Protein AF-A0A164GBP9-F1 (afdb_monomer_lite)

Organism: NCBI:txid35525

Foldseek 3Di:
DAADDDPLQVLLLDQPDPCSLVVNVVCVVVVHDQAGAHPQQDGSLLNNLQRYPDPCSVVNVVSSVVHPYDQCGATPVRDGSVNSNCVVVVPDPPD

Structure (mmCIF, N/CA/C/O backbone):
data_AF-A0A164GBP9-F1
#
_entry.id   AF-A0A164GBP9-F1
#
loop_
_atom_site.group_PDB
_atom_site.id
_atom_site.type_symbol
_atom_site.label_atom_id
_atom_site.label_alt_id
_atom_site.label_comp_id
_atom_site.label_asym_id
_atom_site.label_entity_id
_atom_site.label_seq_id
_atom_site.pdbx_PDB_ins_code
_atom_site.Cartn_x
_atom_site.Cartn_y
_atom_site.Cartn_z
_atom_site.occupancy
_atom_site.B_iso_or_equiv
_atom_site.auth_seq_id
_atom_site.auth_comp_id
_atom_site.auth_asym_id
_atom_site.auth_atom_id
_atom_site.pdbx_PDB_model_num
ATOM 1 N N . SER A 1 1 ? -2.131 3.399 -20.058 1.00 39.97 1 SER A N 1
ATOM 2 C CA . SER A 1 1 ? -0.723 3.587 -19.665 1.00 39.97 1 SER A CA 1
ATOM 3 C C . SER A 1 1 ? -0.530 2.891 -18.336 1.00 39.97 1 SER A C 1
ATOM 5 O O . SER A 1 1 ? -1.097 3.320 -17.339 1.00 39.97 1 SER A O 1
ATOM 7 N N . GLU A 1 2 ? 0.164 1.757 -18.346 1.00 45.03 2 GLU A N 1
ATOM 8 C CA . GLU A 1 2 ? 0.488 1.012 -17.129 1.00 45.03 2 GLU A CA 1
ATOM 9 C C . GLU A 1 2 ? 1.430 1.857 -16.256 1.00 45.03 2 GLU A C 1
ATOM 11 O O . GLU A 1 2 ? 2.432 2.372 -16.752 1.00 45.03 2 GLU A O 1
ATOM 16 N N . GLY A 1 3 ? 1.073 2.060 -14.983 1.00 57.22 3 GLY A N 1
ATOM 17 C CA . GLY A 1 3 ? 1.930 2.725 -13.994 1.00 57.22 3 GLY A CA 1
ATOM 18 C C . GLY A 1 3 ? 1.588 4.172 -13.607 1.00 57.22 3 GLY A C 1
ATOM 19 O O . GLY A 1 3 ? 2.478 4.886 -13.157 1.00 57.22 3 GLY A O 1
ATOM 20 N N . SER A 1 4 ? 0.351 4.659 -13.750 1.00 75.81 4 SER A N 1
ATOM 21 C CA . SER A 1 4 ? 0.008 6.009 -13.260 1.00 75.81 4 SER A CA 1
ATOM 22 C C . SER A 1 4 ? -0.285 6.012 -11.752 1.00 75.81 4 SER A C 1
ATOM 24 O O . SER A 1 4 ? -0.993 5.139 -11.252 1.00 75.81 4 SER A O 1
ATOM 26 N N . TYR A 1 5 ? 0.254 6.995 -11.021 1.00 85.62 5 TYR A N 1
ATOM 27 C CA . TYR A 1 5 ? -0.125 7.242 -9.627 1.00 85.62 5 TYR A CA 1
ATOM 28 C C . TYR A 1 5 ? -1.628 7.538 -9.557 1.00 85.62 5 TYR A C 1
ATOM 30 O O . TYR A 1 5 ? -2.123 8.429 -10.243 1.00 85.62 5 TYR A O 1
ATOM 38 N N . ASN A 1 6 ? -2.347 6.809 -8.706 1.00 91.81 6 ASN A N 1
ATOM 39 C CA . ASN A 1 6 ? -3.730 7.140 -8.361 1.00 91.81 6 ASN A CA 1
ATOM 40 C C . ASN A 1 6 ? -3.777 7.976 -7.069 1.00 91.81 6 ASN A C 1
ATOM 42 O O . ASN A 1 6 ? -2.769 8.134 -6.378 1.00 91.81 6 ASN A O 1
ATOM 46 N N . ALA A 1 7 ? -4.961 8.480 -6.718 1.00 92.25 7 ALA A N 1
ATOM 47 C CA . ALA A 1 7 ? -5.135 9.298 -5.517 1.00 92.25 7 ALA A CA 1
ATOM 48 C C . ALA A 1 7 ? -4.696 8.578 -4.227 1.00 92.25 7 ALA A C 1
ATOM 50 O O . ALA A 1 7 ? -4.154 9.218 -3.330 1.00 92.25 7 ALA A O 1
ATOM 51 N N . LEU A 1 8 ? -4.861 7.250 -4.156 1.00 91.81 8 LEU A N 1
ATOM 52 C CA . LEU A 1 8 ? -4.426 6.460 -3.005 1.00 91.81 8 LEU A CA 1
ATOM 53 C C . LEU A 1 8 ? -2.894 6.408 -2.894 1.00 91.81 8 LEU A C 1
ATOM 55 O O . LEU A 1 8 ? -2.363 6.521 -1.795 1.00 91.81 8 LEU A O 1
ATOM 59 N N . HIS A 1 9 ? -2.173 6.312 -4.016 1.00 91.88 9 HIS A N 1
ATOM 60 C CA . HIS A 1 9 ? -0.714 6.410 -4.014 1.00 91.88 9 HIS A CA 1
ATOM 61 C C . HIS A 1 9 ? -0.236 7.774 -3.518 1.00 91.88 9 HIS A C 1
ATOM 63 O O . HIS A 1 9 ? 0.668 7.821 -2.692 1.00 91.88 9 HIS A O 1
ATOM 69 N N . CYS A 1 10 ? -0.830 8.868 -4.006 1.00 90.44 10 CYS A N 1
ATOM 70 C CA . CYS A 1 10 ? -0.460 10.217 -3.575 1.00 90.44 10 CYS A CA 1
ATOM 71 C C . CYS A 1 10 ? -0.696 10.407 -2.073 1.00 90.44 10 CYS A C 1
ATOM 73 O O . CYS A 1 10 ? 0.170 10.926 -1.380 1.00 90.44 10 CYS A O 1
ATOM 75 N N . LEU A 1 11 ? -1.830 9.919 -1.565 1.00 90.50 11 LEU A N 1
ATOM 76 C CA . LEU A 1 11 ? -2.156 9.981 -0.145 1.00 90.50 11 LEU A CA 1
ATOM 77 C C . LEU A 1 11 ? -1.179 9.165 0.716 1.00 90.50 11 LEU A C 1
ATOM 79 O O . LEU A 1 11 ? -0.753 9.634 1.760 1.00 90.50 11 LEU A O 1
ATOM 83 N N . CYS A 1 12 ? -0.799 7.959 0.283 1.00 89.00 12 CYS A N 1
ATOM 84 C CA . CYS A 1 12 ? 0.172 7.128 1.003 1.00 89.00 12 CYS A CA 1
ATOM 85 C C . CYS A 1 12 ? 1.630 7.600 0.848 1.00 89.00 12 CYS A C 1
ATOM 87 O O . CYS A 1 12 ? 2.493 7.147 1.599 1.00 89.00 12 CYS A O 1
ATOM 89 N N . LEU A 1 13 ? 1.917 8.466 -0.127 1.00 87.19 13 LEU A N 1
ATOM 90 C CA . LEU A 1 13 ? 3.208 9.137 -0.281 1.00 87.19 13 LEU A CA 1
ATOM 91 C C . LEU A 1 13 ? 3.338 10.326 0.686 1.00 87.19 13 LEU A C 1
ATOM 93 O O . LEU A 1 13 ? 4.438 10.611 1.152 1.00 87.19 13 LEU A O 1
ATOM 97 N N . ASP A 1 14 ? 2.229 11.008 0.977 1.00 82.62 14 ASP A N 1
ATOM 98 C CA . ASP A 1 14 ? 2.195 12.187 1.837 1.00 82.62 14 ASP A CA 1
ATOM 99 C C . ASP A 1 14 ? 2.082 11.804 3.328 1.00 82.62 14 ASP A C 1
ATOM 101 O O . ASP A 1 14 ? 1.111 11.195 3.781 1.00 82.62 14 ASP A O 1
ATOM 105 N N . ASN A 1 15 ? 3.101 12.159 4.112 1.00 65.56 15 ASN A N 1
ATOM 106 C CA . ASN A 1 15 ? 3.208 11.841 5.540 1.00 65.56 15 ASN A CA 1
ATOM 107 C C . ASN A 1 15 ? 2.449 12.842 6.438 1.00 65.56 15 ASN A C 1
ATOM 109 O O . ASN A 1 15 ? 2.386 12.661 7.651 1.00 65.56 15 ASN A O 1
ATOM 113 N N . SER A 1 16 ? 1.885 13.916 5.878 1.00 62.91 16 SER A N 1
ATOM 114 C CA . SER A 1 16 ? 1.442 15.077 6.663 1.00 62.91 16 SER A CA 1
ATOM 115 C C . SER A 1 16 ? -0.032 15.082 7.080 1.00 62.91 16 SER A C 1
ATOM 117 O O . SER A 1 16 ? -0.487 16.066 7.662 1.00 62.91 16 SER A O 1
ATOM 119 N N . SER A 1 17 ? -0.807 14.026 6.814 1.00 65.19 17 SER A N 1
ATOM 120 C CA . SER A 1 17 ? -2.248 14.052 7.099 1.00 65.19 17 SER A CA 1
ATOM 121 C C . SER A 1 17 ? -2.609 13.412 8.446 1.00 65.19 17 SER A C 1
ATOM 123 O O . SER A 1 17 ? -2.656 12.193 8.585 1.00 65.19 17 SER A O 1
ATOM 125 N N . GLU A 1 18 ? -2.998 14.240 9.424 1.00 74.25 18 GLU A N 1
ATOM 126 C CA . GLU A 1 18 ? -3.732 13.795 10.630 1.00 74.25 18 GLU A CA 1
ATOM 127 C C . GLU A 1 18 ? -4.981 12.965 10.259 1.00 74.25 18 GLU A C 1
ATOM 129 O O . GLU A 1 18 ? -5.417 12.091 11.002 1.00 74.25 18 GLU A O 1
ATOM 134 N N . ASN A 1 19 ? -5.519 13.192 9.056 1.00 85.69 19 ASN A N 1
ATOM 135 C CA . ASN A 1 19 ? -6.709 12.538 8.517 1.00 85.69 19 ASN A CA 1
ATOM 136 C C . ASN A 1 19 ? -6.414 11.357 7.572 1.00 85.69 19 ASN A C 1
ATOM 138 O O . ASN A 1 19 ? -7.306 10.948 6.824 1.00 85.69 19 ASN A O 1
ATOM 142 N N . LEU A 1 20 ? -5.193 10.806 7.575 1.00 87.94 20 LEU A N 1
ATOM 143 C CA . LEU A 1 20 ? -4.768 9.741 6.656 1.00 87.94 20 LEU A CA 1
ATOM 144 C C . LEU A 1 20 ? -5.767 8.577 6.590 1.00 87.94 20 LEU A C 1
ATOM 146 O O . LEU A 1 20 ? -6.173 8.147 5.512 1.00 87.94 20 LEU A O 1
ATOM 150 N N . THR A 1 21 ? -6.197 8.078 7.747 1.00 90.69 21 THR A N 1
ATOM 151 C CA . THR A 1 21 ? -7.103 6.927 7.862 1.00 90.69 21 THR A CA 1
ATOM 152 C C . THR A 1 21 ? -8.480 7.208 7.258 1.00 90.69 21 THR A C 1
ATOM 154 O O . THR A 1 21 ? -8.988 6.395 6.483 1.00 90.69 21 THR A O 1
ATOM 157 N N . ALA A 1 22 ? -9.060 8.373 7.555 1.00 92.19 22 ALA A N 1
ATOM 158 C CA . ALA A 1 22 ? -10.346 8.802 7.012 1.00 92.19 22 ALA A CA 1
ATOM 159 C C . ALA A 1 22 ? -10.275 8.998 5.490 1.00 92.19 22 ALA A C 1
ATOM 161 O O . ALA A 1 22 ? -11.147 8.530 4.757 1.00 92.19 22 ALA A O 1
ATOM 162 N N . ALA A 1 23 ? -9.204 9.624 4.998 1.00 92.31 23 ALA A N 1
ATOM 163 C CA . ALA A 1 23 ? -8.997 9.837 3.572 1.00 92.31 23 ALA A CA 1
ATOM 164 C C . ALA A 1 23 ? -8.828 8.509 2.808 1.00 92.31 23 ALA A C 1
ATOM 166 O O . ALA A 1 23 ? -9.445 8.331 1.755 1.00 92.31 23 ALA A O 1
ATOM 167 N N . ILE A 1 24 ? -8.083 7.540 3.360 1.00 92.12 24 ILE A N 1
ATOM 168 C CA . ILE A 1 24 ? -7.966 6.191 2.781 1.00 92.12 24 ILE A CA 1
ATOM 169 C C . ILE A 1 24 ? -9.350 5.534 2.682 1.00 92.12 24 ILE A C 1
ATOM 171 O O . ILE A 1 24 ? -9.703 5.016 1.623 1.00 92.12 24 ILE A O 1
ATOM 175 N N . GLN A 1 25 ? -10.154 5.577 3.751 1.00 92.94 25 GLN A N 1
ATOM 176 C CA . GLN A 1 25 ? -11.500 4.989 3.745 1.00 92.94 25 GLN A CA 1
ATOM 177 C C . GLN A 1 25 ? -12.399 5.613 2.676 1.00 92.94 25 GLN A C 1
ATOM 179 O O . GLN A 1 25 ? -13.056 4.881 1.938 1.00 92.94 25 GLN A O 1
ATOM 184 N N . ILE A 1 26 ? -12.403 6.942 2.553 1.00 94.62 26 ILE A N 1
ATOM 185 C CA . ILE A 1 26 ? -13.207 7.652 1.549 1.00 94.62 26 ILE A CA 1
ATOM 186 C C . ILE A 1 26 ? -12.826 7.210 0.134 1.00 94.62 26 ILE A C 1
ATOM 188 O O . ILE A 1 26 ? -13.709 6.926 -0.678 1.00 94.62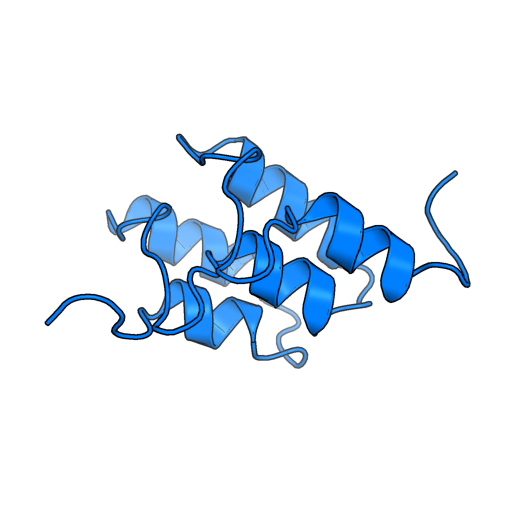 26 ILE A O 1
ATOM 192 N N . LEU A 1 27 ? -11.529 7.113 -0.169 1.00 93.56 27 LEU A N 1
ATOM 193 C CA . LEU A 1 27 ? -11.067 6.681 -1.489 1.00 93.56 27 LEU A CA 1
ATOM 194 C C . LEU A 1 27 ? -11.480 5.234 -1.791 1.00 93.56 27 LEU A C 1
ATOM 196 O O . LEU A 1 27 ? -11.962 4.959 -2.890 1.00 93.56 27 LEU A O 1
ATOM 200 N N . ILE A 1 28 ? -11.358 4.327 -0.815 1.00 93.00 28 ILE A N 1
ATOM 201 C CA . ILE A 1 28 ? -11.799 2.929 -0.949 1.00 93.00 28 ILE A CA 1
ATOM 202 C C . ILE A 1 28 ? -13.311 2.860 -1.203 1.00 93.00 28 ILE A C 1
ATOM 204 O O . ILE A 1 28 ? -13.747 2.179 -2.130 1.00 93.00 28 ILE A O 1
ATOM 208 N N . LEU A 1 29 ? -14.112 3.590 -0.420 1.00 93.50 29 LEU A N 1
ATOM 209 C CA . LEU A 1 29 ? -15.572 3.640 -0.570 1.00 93.50 29 LEU A CA 1
ATOM 210 C C . LEU A 1 29 ? -16.008 4.259 -1.902 1.00 93.50 29 LEU A C 1
ATOM 212 O O . LEU A 1 29 ? -17.049 3.891 -2.437 1.00 93.50 29 LEU A O 1
ATOM 216 N N . SER A 1 30 ? -15.192 5.153 -2.461 1.00 94.69 30 SER A N 1
ATOM 217 C CA . SER A 1 30 ? -15.411 5.749 -3.783 1.00 94.69 30 SER A CA 1
ATOM 218 C C . SER A 1 30 ? -15.099 4.786 -4.939 1.00 94.69 30 SER A C 1
ATOM 220 O O . SER A 1 30 ? -15.241 5.162 -6.100 1.00 94.69 30 SER A O 1
ATOM 222 N N . GLY A 1 31 ? -14.670 3.552 -4.649 1.00 91.88 31 GLY A N 1
ATOM 223 C CA . GLY A 1 31 ? -14.394 2.528 -5.655 1.00 91.88 31 GLY A CA 1
ATOM 224 C C . GLY A 1 31 ? -13.050 2.697 -6.361 1.00 91.88 31 GLY A C 1
ATOM 225 O O . GLY A 1 31 ? -12.898 2.229 -7.489 1.00 91.88 31 GLY A O 1
ATOM 226 N N . ILE A 1 32 ? -12.078 3.368 -5.730 1.00 92.62 32 ILE A N 1
ATOM 227 C CA . ILE A 1 32 ? -10.724 3.458 -6.286 1.00 92.62 32 ILE A CA 1
ATOM 228 C C . ILE A 1 32 ? -10.115 2.060 -6.452 1.00 92.62 32 ILE A C 1
ATOM 230 O O . ILE A 1 32 ? -10.333 1.168 -5.629 1.00 92.62 32 ILE A O 1
ATOM 234 N N . ASP A 1 33 ? -9.294 1.877 -7.486 1.00 91.56 33 ASP A N 1
ATOM 235 C CA . ASP A 1 33 ? -8.487 0.666 -7.609 1.00 91.56 33 ASP A CA 1
ATOM 236 C C . ASP A 1 33 ? -7.403 0.636 -6.521 1.00 91.56 33 ASP A C 1
ATOM 238 O O . ASP A 1 33 ? -6.357 1.284 -6.626 1.00 91.56 33 ASP A O 1
ATOM 242 N N . VAL A 1 34 ? -7.669 -0.119 -5.456 1.00 90.56 34 VAL A N 1
ATOM 243 C CA . VAL A 1 34 ? -6.756 -0.293 -4.320 1.00 90.56 34 VAL A CA 1
ATOM 244 C C . VAL A 1 34 ? -5.499 -1.090 -4.681 1.00 90.56 34 VAL A C 1
ATOM 246 O O . VAL A 1 34 ? -4.483 -0.951 -4.007 1.00 90.56 34 VAL A O 1
ATOM 249 N N . ASN A 1 35 ? -5.547 -1.896 -5.747 1.00 90.50 35 ASN A N 1
ATOM 250 C CA . ASN A 1 35 ? -4.439 -2.743 -6.196 1.00 90.50 35 ASN A CA 1
ATOM 251 C C . ASN A 1 35 ? -3.616 -2.110 -7.319 1.00 90.50 35 ASN A C 1
ATOM 253 O O . ASN A 1 35 ? -2.688 -2.747 -7.826 1.00 90.50 35 ASN A O 1
ATOM 257 N N . ALA A 1 36 ? -3.933 -0.869 -7.693 1.00 91.75 36 ALA A 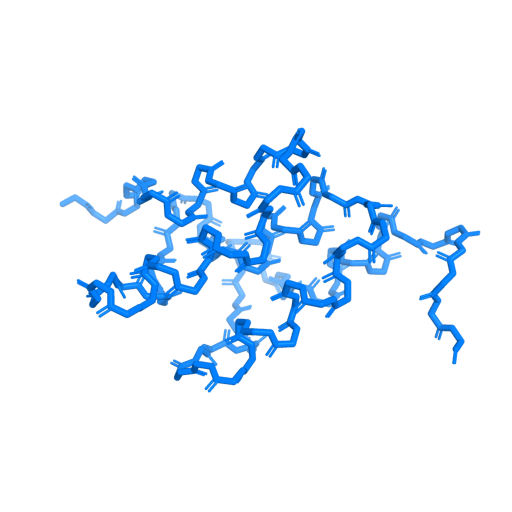N 1
ATOM 258 C CA . ALA A 1 36 ? -3.166 -0.128 -8.673 1.00 91.75 36 ALA A CA 1
ATOM 259 C C . ALA A 1 36 ? -1.678 -0.131 -8.295 1.00 91.75 36 ALA A C 1
ATOM 261 O O . ALA A 1 36 ? -1.310 -0.019 -7.122 1.00 91.75 36 ALA A O 1
ATOM 262 N N . LYS A 1 37 ? -0.824 -0.234 -9.313 1.00 91.56 37 LYS A N 1
ATOM 263 C CA . LYS A 1 37 ? 0.630 -0.160 -9.176 1.00 91.56 37 LYS A CA 1
ATOM 264 C C . LYS A 1 37 ? 1.153 1.095 -9.860 1.00 91.56 37 LYS A C 1
ATOM 266 O O . LYS A 1 37 ? 0.725 1.429 -10.966 1.00 91.56 37 LYS A O 1
ATOM 271 N N . SER A 1 38 ? 2.100 1.767 -9.218 1.00 90.69 38 SER A N 1
ATOM 272 C CA . SER A 1 38 ? 2.883 2.843 -9.826 1.00 90.69 38 SER A CA 1
ATOM 273 C C . SER A 1 38 ? 3.848 2.299 -10.889 1.00 90.69 38 SER A C 1
ATOM 275 O O . SER A 1 38 ? 4.016 1.087 -11.032 1.00 90.69 38 SER A O 1
ATOM 277 N N . VAL A 1 39 ? 4.549 3.191 -11.603 1.00 89.62 39 VAL A N 1
ATOM 278 C CA . VAL A 1 39 ? 5.625 2.822 -12.551 1.00 89.62 39 VAL A CA 1
ATOM 279 C C . VAL A 1 39 ? 6.668 1.885 -11.917 1.00 89.62 39 VAL A C 1
ATOM 281 O O . VAL A 1 39 ? 7.210 1.007 -12.583 1.00 89.62 39 VAL A O 1
ATOM 284 N N . GLY A 1 40 ? 6.937 2.040 -10.616 1.00 89.44 40 GLY A N 1
ATOM 285 C CA . GLY A 1 40 ? 7.893 1.209 -9.875 1.00 89.44 40 GLY A CA 1
ATOM 286 C C . GLY A 1 40 ? 7.354 -0.157 -9.436 1.00 89.44 40 GLY A C 1
ATOM 287 O O . GLY A 1 40 ? 8.045 -0.869 -8.710 1.00 89.44 40 GLY A O 1
ATOM 288 N N . GLY A 1 41 ? 6.120 -0.509 -9.806 1.00 92.00 41 GLY A N 1
ATOM 289 C CA . GLY A 1 41 ? 5.440 -1.722 -9.344 1.00 92.00 41 GLY A CA 1
ATOM 290 C C . GLY A 1 41 ? 4.895 -1.624 -7.914 1.00 92.00 41 GLY A C 1
ATOM 291 O O . GLY A 1 41 ? 4.270 -2.568 -7.431 1.00 92.00 41 GLY A O 1
ATOM 292 N N . SER A 1 42 ? 5.105 -0.493 -7.238 1.00 92.50 42 SER A N 1
ATOM 293 C CA . SER A 1 42 ? 4.638 -0.246 -5.874 1.00 92.50 42 SER A CA 1
ATOM 294 C C . SER A 1 42 ? 3.134 -0.015 -5.851 1.00 92.50 42 SER A C 1
ATOM 296 O O . SER A 1 42 ? 2.643 0.830 -6.592 1.00 92.50 42 SER A O 1
ATOM 298 N N . ASN A 1 43 ? 2.426 -0.705 -4.960 1.00 92.62 43 ASN A N 1
ATOM 299 C CA . ASN A 1 43 ? 1.056 -0.342 -4.585 1.00 92.62 43 ASN A CA 1
ATOM 300 C C . ASN A 1 43 ? 1.052 0.687 -3.434 1.00 92.62 43 ASN A C 1
ATOM 302 O O . ASN A 1 43 ? 2.106 1.060 -2.907 1.00 92.62 43 ASN A O 1
ATOM 306 N N . ALA A 1 44 ? -0.135 1.106 -2.997 1.00 92.44 44 ALA A N 1
ATOM 307 C CA . ALA A 1 44 ? -0.300 2.064 -1.903 1.00 92.44 44 ALA A CA 1
ATOM 308 C C . ALA A 1 44 ? 0.394 1.644 -0.591 1.00 92.44 44 ALA A C 1
ATOM 310 O O . ALA A 1 44 ? 1.003 2.477 0.074 1.00 92.44 44 ALA A O 1
ATOM 311 N N . LEU A 1 45 ? 0.375 0.353 -0.246 1.00 91.56 45 LEU A N 1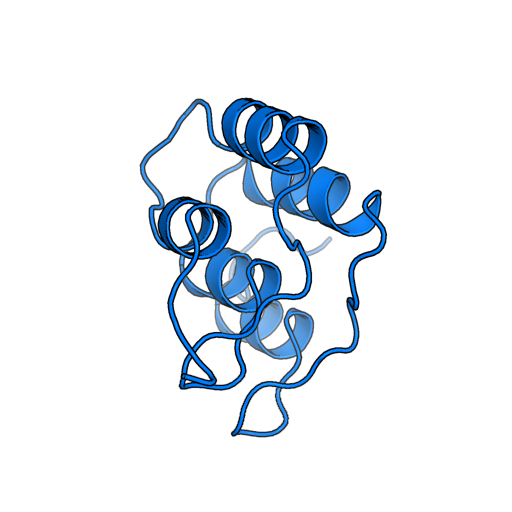
ATOM 312 C CA . LEU A 1 45 ? 0.973 -0.166 0.987 1.00 91.56 45 LEU A CA 1
ATOM 313 C C . LEU A 1 45 ? 2.508 -0.116 0.948 1.00 91.56 45 LEU A C 1
ATOM 315 O O . LEU A 1 45 ? 3.130 0.177 1.964 1.00 91.56 45 LEU A O 1
ATOM 319 N N . HIS A 1 46 ? 3.130 -0.323 -0.220 1.00 92.50 46 HIS A N 1
ATOM 320 C CA . HIS A 1 46 ? 4.573 -0.100 -0.381 1.00 92.50 46 HIS A CA 1
ATOM 321 C C . HIS A 1 46 ? 4.939 1.356 -0.091 1.00 92.50 46 HIS A C 1
ATOM 323 O O . HIS A 1 46 ? 5.903 1.612 0.629 1.00 92.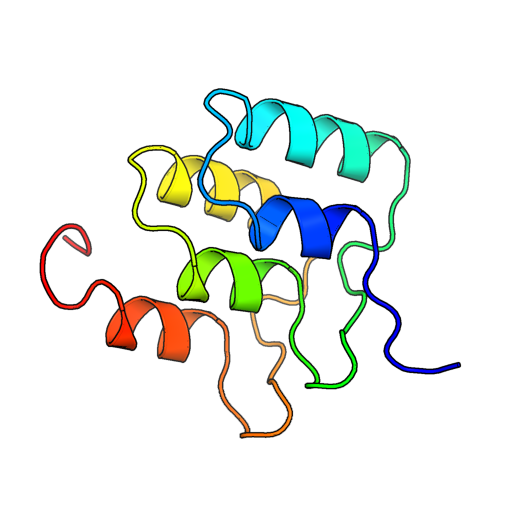50 46 HIS A O 1
ATOM 329 N N . LEU A 1 47 ? 4.178 2.305 -0.651 1.00 90.88 47 LEU A N 1
ATOM 330 C CA . LEU A 1 47 ? 4.420 3.733 -0.447 1.00 90.88 47 LEU A CA 1
ATOM 331 C C . LEU A 1 47 ? 4.181 4.140 1.008 1.00 90.88 47 LEU A C 1
ATOM 333 O O . LEU A 1 47 ? 5.026 4.831 1.570 1.00 90.88 47 LEU A O 1
ATOM 337 N N . LEU A 1 48 ? 3.107 3.640 1.624 1.00 90.12 48 LEU A N 1
ATOM 338 C CA . LEU A 1 48 ? 2.783 3.896 3.024 1.00 90.12 48 LEU A CA 1
ATOM 339 C C . LEU A 1 48 ? 3.916 3.424 3.948 1.00 90.12 48 LEU A C 1
ATOM 341 O O . LEU A 1 48 ? 4.447 4.217 4.716 1.00 90.12 48 LEU A O 1
ATOM 345 N N . CYS A 1 49 ? 4.358 2.168 3.814 1.00 89.06 49 CYS A N 1
ATOM 346 C CA . CYS A 1 49 ? 5.465 1.625 4.608 1.00 89.06 49 CYS A CA 1
ATOM 347 C C . CYS A 1 49 ? 6.815 2.301 4.310 1.00 89.06 49 CYS A C 1
ATOM 349 O O . CYS A 1 49 ? 7.738 2.214 5.120 1.00 89.06 49 CYS A O 1
ATOM 351 N N . THR A 1 50 ? 6.960 2.937 3.141 1.00 87.12 50 THR A N 1
ATOM 352 C CA . THR A 1 50 ? 8.202 3.617 2.757 1.00 87.12 50 THR A CA 1
ATOM 353 C C . THR A 1 50 ? 8.296 5.029 3.328 1.00 87.12 50 THR A C 1
ATOM 355 O O . THR A 1 50 ? 9.382 5.446 3.717 1.00 87.12 50 THR A O 1
ATOM 358 N N . ASN A 1 51 ? 7.192 5.773 3.354 1.00 82.12 51 ASN A N 1
ATOM 359 C CA . ASN A 1 51 ? 7.222 7.220 3.582 1.00 82.12 51 ASN A CA 1
ATOM 360 C C . ASN A 1 51 ? 6.580 7.648 4.903 1.00 82.12 51 ASN A C 1
ATOM 362 O O . ASN A 1 51 ? 6.654 8.823 5.252 1.00 82.12 51 ASN A O 1
ATOM 366 N N . ASN A 1 52 ? 5.947 6.725 5.630 1.00 75.75 52 ASN A N 1
ATOM 367 C CA . ASN A 1 52 ? 5.198 7.044 6.834 1.00 75.75 52 ASN A CA 1
ATOM 368 C C . ASN A 1 52 ? 5.734 6.262 8.044 1.00 75.75 52 ASN A C 1
ATOM 370 O O . ASN A 1 52 ? 5.887 5.042 7.993 1.00 75.75 52 ASN A O 1
ATOM 374 N N . SER A 1 53 ? 5.989 6.998 9.126 1.00 75.19 53 SER A N 1
ATOM 375 C CA . SER A 1 53 ? 6.344 6.490 10.463 1.00 75.19 53 SER A CA 1
ATOM 376 C C . SER A 1 53 ? 5.481 7.154 11.545 1.00 75.19 53 SER A C 1
ATOM 378 O O . SER A 1 53 ? 5.867 7.227 12.707 1.00 75.19 53 SER A O 1
ATOM 380 N N . SER A 1 54 ? 4.323 7.697 11.157 1.00 76.12 54 SER A N 1
ATOM 381 C CA . SER A 1 54 ? 3.365 8.297 12.084 1.00 76.12 54 SER A CA 1
ATOM 382 C C . SER A 1 54 ? 2.676 7.229 12.936 1.00 76.12 54 SER A C 1
ATOM 384 O O . SER A 1 54 ? 2.555 6.070 12.534 1.00 76.12 54 SER A O 1
ATOM 386 N N . GLU A 1 55 ? 2.125 7.637 14.078 1.00 79.00 55 GLU A N 1
ATOM 387 C CA . GLU A 1 55 ? 1.265 6.789 14.920 1.00 79.00 55 GLU A CA 1
ATOM 388 C C . GLU A 1 55 ? 0.067 6.192 14.152 1.00 79.00 55 GLU A C 1
ATOM 390 O O . GLU A 1 55 ? -0.422 5.105 14.466 1.00 79.00 55 GLU A O 1
ATOM 395 N N . ASN A 1 56 ? -0.361 6.864 13.079 1.00 83.31 56 ASN A N 1
ATOM 396 C CA . ASN A 1 56 ? -1.468 6.441 12.230 1.00 83.31 56 ASN A CA 1
ATOM 397 C C . ASN A 1 56 ? -1.088 5.340 11.230 1.00 83.31 56 ASN A C 1
ATOM 399 O O . ASN A 1 56 ? -1.983 4.776 10.593 1.00 83.31 56 ASN A O 1
ATOM 403 N N . LEU A 1 57 ? 0.199 4.991 11.099 1.00 85.06 57 LEU A N 1
ATOM 404 C CA . LEU A 1 57 ? 0.685 3.962 10.177 1.00 85.06 57 LEU A CA 1
ATOM 405 C C . LEU A 1 57 ? -0.032 2.624 10.396 1.00 85.06 57 LEU A C 1
ATOM 407 O O . LEU A 1 57 ? -0.598 2.063 9.458 1.00 85.06 57 LEU A O 1
ATOM 411 N N . THR A 1 58 ? -0.081 2.137 11.638 1.00 87.19 58 THR A N 1
ATOM 412 C CA . THR A 1 58 ? -0.724 0.856 11.975 1.00 87.19 58 THR A CA 1
ATOM 413 C C . THR A 1 58 ? -2.216 0.867 11.646 1.00 87.19 58 THR A C 1
ATOM 415 O O . THR A 1 58 ? -2.751 -0.102 11.100 1.00 87.19 58 THR A O 1
ATOM 418 N N . ALA A 1 59 ? -2.906 1.975 11.929 1.00 89.81 59 ALA A N 1
ATOM 419 C CA . ALA A 1 59 ? -4.322 2.123 11.609 1.00 89.81 59 ALA A CA 1
ATOM 420 C C . ALA A 1 59 ? -4.566 2.150 10.089 1.00 89.81 59 ALA A C 1
ATOM 422 O O . ALA A 1 59 ? -5.467 1.465 9.601 1.00 89.81 59 ALA A O 1
ATOM 423 N N . ALA A 1 60 ? -3.734 2.871 9.335 1.00 89.75 60 ALA A N 1
ATOM 424 C CA . ALA A 1 60 ? -3.796 2.938 7.878 1.00 89.75 60 ALA A CA 1
ATOM 425 C C . ALA A 1 60 ? -3.516 1.573 7.220 1.00 89.75 60 ALA A C 1
ATOM 427 O O . ALA A 1 60 ? -4.268 1.153 6.339 1.00 89.75 60 ALA A O 1
ATOM 428 N N . ILE A 1 61 ? -2.507 0.834 7.700 1.00 89.44 61 ILE A N 1
ATOM 429 C CA . ILE A 1 61 ? -2.213 -0.537 7.255 1.00 89.44 61 ILE A CA 1
ATOM 430 C C . ILE A 1 61 ? -3.431 -1.442 7.477 1.00 89.44 61 ILE A C 1
ATOM 432 O O . ILE A 1 61 ? -3.829 -2.168 6.565 1.00 89.44 61 ILE A O 1
ATOM 436 N N . ARG A 1 62 ? -4.065 -1.380 8.657 1.00 89.56 62 ARG A N 1
ATOM 437 C CA . ARG A 1 62 ? -5.261 -2.186 8.958 1.00 89.56 62 ARG A CA 1
ATOM 438 C C . ARG A 1 62 ? -6.411 -1.904 7.993 1.00 89.56 62 ARG A C 1
ATOM 440 O O . ARG A 1 62 ? -7.032 -2.852 7.521 1.00 89.56 62 ARG A O 1
ATOM 447 N N . ILE A 1 63 ? -6.674 -0.636 7.682 1.00 91.00 63 ILE A N 1
ATOM 448 C CA . ILE A 1 63 ? -7.731 -0.247 6.735 1.00 91.00 63 ILE A CA 1
ATOM 449 C C . ILE A 1 63 ? -7.440 -0.811 5.340 1.00 91.00 63 ILE A C 1
ATOM 451 O O . ILE A 1 63 ? -8.329 -1.383 4.710 1.00 91.00 63 ILE A O 1
ATOM 455 N N . LEU A 1 64 ? -6.194 -0.700 4.867 1.00 88.38 64 LEU A N 1
ATOM 456 C CA . LEU A 1 64 ? -5.802 -1.2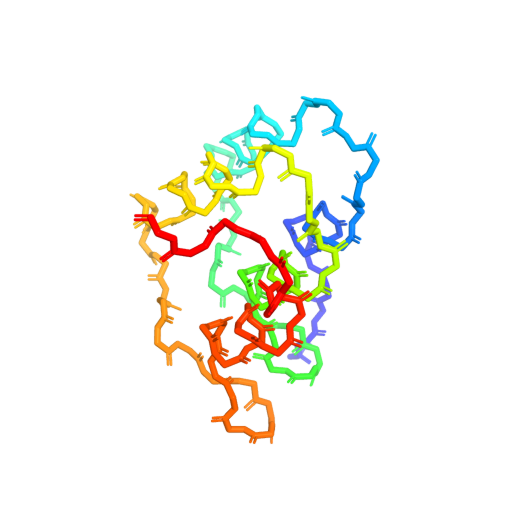29 3.560 1.00 88.38 64 LEU A CA 1
ATOM 457 C C . LEU A 1 64 ? -5.928 -2.757 3.500 1.00 88.38 64 LEU A C 1
ATOM 459 O O . LEU A 1 64 ? -6.508 -3.265 2.545 1.00 88.38 64 LEU A O 1
ATOM 463 N N . ILE A 1 65 ? -5.478 -3.489 4.526 1.00 86.81 65 ILE A N 1
ATOM 464 C CA . ILE A 1 65 ? -5.573 -4.964 4.588 1.00 86.81 65 ILE A CA 1
ATOM 465 C C . ILE A 1 65 ? -7.028 -5.449 4.616 1.00 86.81 65 ILE A C 1
ATOM 467 O O . ILE A 1 65 ? -7.329 -6.525 4.108 1.00 86.81 65 ILE A O 1
ATOM 471 N N . GLN A 1 66 ? -7.941 -4.671 5.202 1.00 87.19 66 GLN A N 1
ATOM 472 C CA . GLN A 1 66 ? -9.369 -4.998 5.213 1.00 87.19 66 GLN A CA 1
ATOM 473 C C . GLN A 1 66 ? -10.042 -4.810 3.845 1.00 87.19 66 GLN A C 1
ATOM 475 O O . GLN A 1 66 ? -11.132 -5.341 3.623 1.00 87.19 66 GLN A O 1
ATOM 480 N N . SER A 1 67 ? -9.413 -4.084 2.918 1.00 79.75 67 SER A N 1
ATOM 481 C CA . SER A 1 67 ? -9.851 -4.032 1.521 1.00 79.75 67 SER A CA 1
ATOM 482 C C . SER A 1 67 ? -9.351 -5.268 0.753 1.00 79.75 67 SER A C 1
ATOM 484 O O . SER A 1 67 ? -8.516 -6.009 1.260 1.00 79.75 67 SER A O 1
ATOM 486 N N . ARG A 1 68 ? -9.857 -5.545 -0.462 1.00 78.19 68 ARG A N 1
ATOM 487 C CA . ARG A 1 68 ? -9.406 -6.675 -1.318 1.00 78.19 68 ARG A CA 1
ATOM 488 C C . ARG A 1 68 ? -7.991 -6.444 -1.878 1.00 78.19 68 ARG A C 1
ATOM 490 O O . ARG A 1 68 ? -7.774 -6.479 -3.087 1.00 78.19 68 ARG A O 1
ATOM 497 N N . PHE A 1 69 ? -7.061 -6.141 -0.989 1.00 82.31 69 PHE A N 1
ATOM 498 C CA . PHE A 1 69 ? -5.724 -5.657 -1.243 1.00 82.31 69 PHE A CA 1
ATOM 499 C C . PHE A 1 69 ? -4.751 -6.825 -1.366 1.00 82.31 69 PHE A C 1
ATOM 501 O O . PHE A 1 69 ? -4.717 -7.709 -0.507 1.00 82.31 69 PHE A O 1
ATOM 508 N N . ASP A 1 70 ? -3.917 -6.822 -2.401 1.00 84.44 70 ASP A N 1
ATOM 509 C CA . ASP A 1 70 ? -2.812 -7.768 -2.516 1.00 84.44 70 ASP A CA 1
ATOM 510 C C . ASP A 1 70 ? -1.653 -7.345 -1.600 1.00 84.44 70 ASP A C 1
ATOM 512 O O . ASP A 1 70 ? -0.755 -6.584 -1.973 1.00 84.44 70 ASP A O 1
ATOM 516 N N . VAL A 1 71 ? -1.679 -7.852 -0.366 1.00 83.62 71 VAL A N 1
ATOM 517 C CA . VAL A 1 71 ? -0.628 -7.624 0.640 1.00 83.62 71 VAL A CA 1
ATOM 518 C C . VAL A 1 71 ? 0.723 -8.229 0.235 1.00 83.62 71 VAL A C 1
ATOM 520 O O . VAL A 1 71 ? 1.773 -7.775 0.691 1.00 83.62 71 VAL A O 1
ATOM 523 N N . ASN A 1 72 ? 0.711 -9.238 -0.640 1.00 86.75 72 ASN A N 1
ATOM 524 C CA . ASN A 1 72 ? 1.903 -9.959 -1.078 1.00 86.75 72 ASN A CA 1
ATOM 525 C C . ASN A 1 72 ? 2.475 -9.423 -2.391 1.00 86.75 72 ASN A C 1
ATOM 527 O O . ASN A 1 72 ? 3.488 -9.951 -2.866 1.00 86.75 72 ASN A O 1
ATOM 531 N N . ALA A 1 73 ? 1.862 -8.378 -2.956 1.00 90.62 73 ALA A N 1
ATOM 532 C CA . ALA A 1 73 ? 2.359 -7.706 -4.140 1.00 90.62 73 ALA A CA 1
ATOM 533 C C . ALA A 1 73 ? 3.841 -7.356 -3.968 1.00 90.62 73 ALA A C 1
ATOM 535 O O . ALA A 1 73 ? 4.284 -6.948 -2.892 1.00 90.62 73 ALA A O 1
ATOM 536 N N . ARG A 1 74 ? 4.596 -7.514 -5.054 1.00 93.50 74 ARG A N 1
ATOM 537 C CA . ARG A 1 74 ? 6.007 -7.144 -5.121 1.00 93.50 74 ARG A CA 1
ATOM 538 C C . ARG A 1 74 ? 6.195 -5.957 -6.055 1.00 93.50 74 ARG A C 1
ATOM 540 O O . ARG A 1 74 ? 5.568 -5.919 -7.120 1.00 93.50 74 ARG A O 1
ATOM 547 N N . ASP A 1 75 ? 7.054 -5.032 -5.640 1.00 92.94 75 ASP A N 1
ATOM 548 C CA . ASP A 1 75 ? 7.587 -3.962 -6.481 1.00 92.94 75 ASP A CA 1
ATOM 549 C C . ASP A 1 75 ? 8.538 -4.523 -7.559 1.00 92.94 75 ASP A C 1
ATOM 551 O O . ASP A 1 75 ? 8.847 -5.720 -7.593 1.00 92.94 75 ASP A O 1
ATOM 555 N N . ASN A 1 76 ? 9.048 -3.654 -8.436 1.00 94.56 76 ASN A N 1
ATOM 556 C CA . ASN A 1 76 ? 9.978 -4.054 -9.500 1.00 94.56 76 ASN A CA 1
ATOM 557 C C . ASN A 1 76 ? 11.331 -4.577 -8.970 1.00 94.56 76 ASN A C 1
ATOM 559 O O . ASN A 1 76 ? 12.093 -5.175 -9.726 1.00 94.56 76 ASN A O 1
ATOM 563 N N . ASN A 1 77 ? 11.632 -4.384 -7.681 1.00 93.19 77 ASN A N 1
ATOM 564 C CA . ASN A 1 77 ? 12.815 -4.930 -7.011 1.00 93.19 77 ASN A CA 1
ATOM 565 C C . ASN A 1 77 ? 12.528 -6.271 -6.315 1.00 93.19 77 ASN A C 1
ATOM 567 O O . ASN A 1 77 ? 13.385 -6.786 -5.595 1.00 93.19 77 ASN A O 1
ATOM 571 N N . GLY A 1 78 ? 11.320 -6.822 -6.467 1.00 94.12 78 GLY A N 1
ATOM 572 C CA . GLY A 1 78 ? 10.901 -8.054 -5.807 1.00 94.12 78 GLY A CA 1
ATOM 573 C C . GLY A 1 78 ? 10.590 -7.900 -4.314 1.00 94.12 78 GLY A C 1
ATOM 574 O O . GLY A 1 78 ? 10.437 -8.912 -3.629 1.00 94.12 78 GLY A O 1
ATOM 575 N N . ARG A 1 79 ? 10.491 -6.671 -3.795 1.00 93.62 79 ARG A N 1
ATOM 576 C CA . ARG A 1 79 ? 10.198 -6.374 -2.386 1.00 93.62 79 ARG A CA 1
ATOM 577 C C . ARG A 1 79 ? 8.697 -6.257 -2.196 1.00 93.62 79 ARG A C 1
ATOM 579 O O . ARG A 1 79 ? 8.034 -5.640 -3.016 1.00 93.62 79 ARG A O 1
ATOM 586 N N . ASN A 1 80 ? 8.177 -6.813 -1.107 1.00 93.00 80 ASN A N 1
ATOM 587 C CA . ASN A 1 80 ? 6.810 -6.526 -0.659 1.00 93.00 80 ASN A CA 1
ATOM 588 C C . ASN A 1 80 ? 6.800 -5.368 0.357 1.00 93.00 80 ASN A C 1
ATOM 590 O O . ASN A 1 80 ? 7.854 -4.921 0.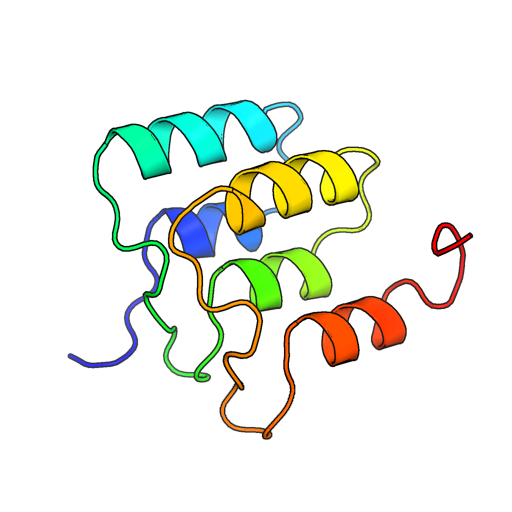821 1.00 93.00 80 ASN A O 1
ATOM 594 N N . ALA A 1 81 ? 5.610 -4.927 0.763 1.00 89.38 81 ALA A N 1
ATOM 595 C CA . ALA A 1 81 ? 5.465 -3.839 1.726 1.00 89.38 81 ALA A CA 1
ATOM 596 C C . ALA A 1 81 ? 6.118 -4.120 3.095 1.00 89.38 81 ALA A C 1
ATOM 598 O O . ALA A 1 81 ? 6.631 -3.192 3.717 1.00 89.38 81 ALA A O 1
ATOM 599 N N . LEU A 1 82 ? 6.162 -5.380 3.547 1.00 88.19 82 LEU A N 1
ATOM 600 C CA . LEU A 1 82 ? 6.811 -5.752 4.809 1.00 88.19 82 LEU A CA 1
ATOM 601 C C . LEU A 1 82 ? 8.336 -5.579 4.743 1.00 88.19 82 LEU A C 1
ATOM 603 O O . LEU A 1 82 ? 8.928 -5.068 5.688 1.00 88.19 82 LEU A O 1
ATOM 607 N N . HIS A 1 83 ? 8.971 -5.931 3.618 1.00 90.38 83 HIS A N 1
ATOM 608 C CA . HIS A 1 83 ? 10.404 -5.672 3.423 1.00 90.38 83 HIS A CA 1
ATOM 609 C C . HIS A 1 83 ? 10.723 -4.179 3.577 1.00 90.38 83 HIS A C 1
ATOM 611 O O . HIS A 1 83 ? 11.746 -3.821 4.158 1.00 90.38 83 HIS A O 1
ATOM 617 N N . LEU A 1 84 ? 9.852 -3.311 3.051 1.00 88.31 84 LEU A N 1
ATOM 618 C CA . LEU A 1 84 ? 10.018 -1.859 3.133 1.00 88.31 84 LEU A CA 1
ATOM 619 C C . LEU A 1 84 ? 9.749 -1.343 4.551 1.00 88.31 84 LEU A C 1
ATOM 621 O O . LEU A 1 84 ? 10.536 -0.544 5.055 1.00 88.31 84 LEU A O 1
ATOM 625 N N . LEU A 1 85 ? 8.711 -1.863 5.215 1.00 85.56 85 LEU A N 1
ATOM 626 C CA . LEU A 1 85 ? 8.378 -1.526 6.599 1.00 85.56 85 LEU A CA 1
ATOM 627 C C . LEU A 1 85 ? 9.546 -1.827 7.543 1.00 85.56 85 LEU A C 1
ATOM 629 O O . LEU A 1 85 ? 9.974 -0.939 8.273 1.00 85.56 85 LEU A O 1
ATOM 633 N N . CYS A 1 86 ? 10.103 -3.042 7.488 1.00 85.12 86 CYS A N 1
ATOM 634 C CA . CYS A 1 86 ? 11.225 -3.438 8.342 1.00 85.12 86 CYS A CA 1
ATOM 635 C C . CYS A 1 86 ? 12.501 -2.642 8.048 1.00 85.12 86 CYS A C 1
ATOM 637 O O . CYS A 1 86 ? 13.295 -2.411 8.952 1.00 85.12 86 CYS A O 1
ATOM 639 N N . ARG A 1 87 ? 12.719 -2.220 6.794 1.00 82.44 87 ARG A N 1
ATOM 640 C CA . ARG A 1 87 ? 13.875 -1.387 6.438 1.00 82.44 87 ARG A CA 1
ATOM 641 C C . ARG A 1 87 ? 13.790 0.006 7.060 1.00 82.44 87 ARG A C 1
ATOM 643 O O . ARG A 1 87 ? 14.825 0.562 7.406 1.00 82.44 87 ARG A O 1
ATOM 650 N N . ASN A 1 88 ? 12.583 0.559 7.155 1.00 76.38 88 ASN A N 1
ATOM 651 C CA . ASN A 1 88 ? 12.372 1.956 7.520 1.00 76.38 88 ASN A CA 1
ATOM 652 C C . ASN A 1 88 ? 11.936 2.162 8.980 1.00 76.38 88 ASN A C 1
ATOM 654 O O . ASN A 1 88 ? 12.188 3.229 9.521 1.00 76.38 88 ASN A O 1
ATOM 658 N N . ASN A 1 89 ? 11.323 1.162 9.623 1.00 69.62 89 ASN A N 1
ATOM 659 C CA . ASN A 1 89 ? 10.869 1.218 11.022 1.00 69.62 89 ASN A CA 1
ATOM 660 C C . ASN A 1 89 ? 11.654 0.262 11.937 1.00 69.62 89 ASN A C 1
ATOM 662 O O . ASN A 1 89 ? 11.185 -0.128 13.002 1.00 69.62 89 ASN A O 1
ATOM 666 N N . SER A 1 90 ? 12.877 -0.105 11.549 1.00 59.31 90 SER A N 1
ATOM 667 C CA . SER A 1 90 ? 13.813 -0.904 12.353 1.00 59.31 90 SER A CA 1
ATOM 668 C C . SER A 1 90 ? 14.278 -0.219 13.651 1.00 59.31 90 SER A C 1
ATOM 670 O O . SER A 1 90 ? 15.121 -0.778 14.350 1.00 59.31 90 SER A O 1
ATOM 672 N N . SER A 1 91 ? 13.731 0.952 14.001 1.00 53.31 91 SER A N 1
ATOM 673 C CA . SER A 1 91 ? 14.080 1.698 15.209 1.00 53.31 91 SER A CA 1
ATOM 674 C C . SER A 1 91 ? 13.018 1.756 16.310 1.00 53.31 91 SER A C 1
ATOM 676 O O . SER A 1 91 ? 13.430 2.015 17.425 1.00 53.31 91 SER A O 1
ATOM 678 N N . GLU A 1 92 ? 11.721 1.499 16.098 1.00 50.38 92 GLU A N 1
ATOM 679 C CA . GLU A 1 92 ? 10.720 1.449 17.194 1.00 50.38 92 GLU A CA 1
ATOM 680 C C . GLU A 1 92 ? 9.332 1.039 16.642 1.00 50.38 92 GLU A C 1
ATOM 682 O O . GLU A 1 92 ? 8.929 1.543 15.599 1.00 50.38 92 GLU A O 1
ATOM 687 N N . ASN A 1 93 ? 8.586 0.176 17.354 1.00 46.72 93 ASN A N 1
ATOM 688 C CA . ASN A 1 93 ? 7.184 -0.254 17.099 1.00 46.72 93 ASN A CA 1
ATOM 689 C C . ASN A 1 93 ? 6.891 -1.486 16.204 1.00 46.72 93 ASN A C 1
ATOM 691 O O . ASN A 1 93 ? 5.867 -1.515 15.525 1.00 46.72 93 ASN A O 1
ATOM 695 N N . LEU A 1 94 ? 7.698 -2.556 16.251 1.00 46.28 94 LEU A N 1
ATOM 696 C CA . LEU A 1 94 ? 7.277 -3.887 15.743 1.00 46.28 94 LEU A CA 1
ATOM 697 C C . LEU A 1 94 ? 7.080 -4.963 16.835 1.00 46.28 94 LEU A C 1
ATOM 699 O O . LEU A 1 94 ? 7.037 -6.152 16.517 1.00 46.28 94 LEU A O 1
ATOM 703 N N . THR A 1 95 ? 6.951 -4.561 18.102 1.00 37.22 95 THR A N 1
ATOM 704 C CA . THR A 1 95 ? 6.563 -5.437 19.229 1.00 37.22 95 THR A CA 1
ATOM 705 C C . THR A 1 95 ? 5.075 -5.338 19.508 1.00 37.22 95 THR A C 1
ATOM 707 O O . THR A 1 95 ? 4.437 -6.399 19.666 1.00 37.22 95 THR A O 1
#

Radius of gyration: 12.36 Å; chains: 1; bounding box: 30×25×39 Å

pLDDT: mean 83.67, std 13.37, range [37.22, 94.69]

Sequence (95 aa):
SEGSYNALHCLCLDNSSENLTAAIQILILSGIDVNAKSVGGSNALHLLCTNNSSENLTAAIRILIQSRFDVNARDNNGRNALHLLCRNNSSENLT

Secondary structure (DSSP, 8-state):
-TTPPPHHHHHHH----TTHHHHHHHHHHTT--TT---TTS--HHHHHHHH--STTHHHHHHHHHHSS--TT---TTS--HHHHHHHHSTTS---

InterPro domains:
  IPR002110 Ankyrin repeat [PF12796] (19-92)
  IPR002110 Ankyrin repeat [PS50088] (40-76)
  IPR036770 Ankyrin repeat-containing domain superfamily [G3DSA:1.25.40.20] (1-95)
  IPR036770 Ankyrin repeat-containing domain superfamily [SSF48403] (5-92)